Protein AF-A0A1H4IBE0-F1 (afdb_monomer)

Secondary structure (DSSP, 8-state):
--------HHHHHHHHHHHHHHHHHHHHHHHS-S-SS-B--EEETTSSS-EEE--B----HHHHHHHHHHHHHHHHHHHHHHT---

Structure (mmCIF, N/CA/C/O backbone):
data_AF-A0A1H4IBE0-F1
#
_entry.id   AF-A0A1H4IBE0-F1
#
loop_
_atom_site.group_PDB
_atom_site.id
_atom_site.type_symbol
_atom_site.label_atom_id
_atom_site.label_alt_id
_atom_site.label_comp_id
_atom_site.label_asym_id
_atom_site.label_entity_id
_atom_site.label_seq_id
_atom_site.pdbx_PDB_ins_code
_atom_site.Cartn_x
_atom_site.Cartn_y
_atom_site.Cartn_z
_atom_site.occupancy
_atom_site.B_iso_or_equiv
_atom_site.auth_seq_id
_atom_site.auth_comp_id
_atom_site.auth_asym_id
_atom_site.auth_atom_id
_atom_site.pdbx_PDB_model_num
ATOM 1 N N . MET A 1 1 ? -26.208 22.541 26.756 1.00 42.53 1 MET A N 1
ATOM 2 C CA . MET A 1 1 ? -25.037 21.671 26.991 1.00 42.53 1 MET A CA 1
ATOM 3 C C . MET A 1 1 ? -24.904 20.759 25.787 1.00 42.53 1 MET A C 1
ATOM 5 O O . MET A 1 1 ? -25.898 20.146 25.419 1.00 42.53 1 MET A O 1
ATOM 9 N N . ALA A 1 2 ? -23.753 20.762 25.112 1.00 51.00 2 ALA A N 1
ATOM 10 C CA . ALA A 1 2 ? -23.520 19.872 23.978 1.00 51.00 2 ALA A CA 1
ATOM 11 C C . ALA A 1 2 ? -23.457 18.426 24.490 1.00 51.00 2 ALA A C 1
ATOM 13 O O . ALA A 1 2 ? -22.795 18.155 25.488 1.00 51.00 2 ALA A O 1
ATOM 14 N N . ARG A 1 3 ? -24.191 17.523 23.839 1.00 52.47 3 ARG A N 1
ATOM 15 C CA . ARG A 1 3 ? -24.126 16.083 24.093 1.00 52.47 3 ARG A CA 1
ATOM 16 C C . ARG A 1 3 ? -22.749 15.626 23.612 1.00 52.47 3 ARG A C 1
ATOM 18 O O . ARG A 1 3 ? -22.520 15.615 22.406 1.00 52.47 3 ARG A O 1
ATOM 25 N N . ALA A 1 4 ? -21.828 15.360 24.535 1.00 64.44 4 ALA A N 1
ATOM 26 C CA . ALA A 1 4 ? -20.595 14.664 24.197 1.00 64.44 4 ALA A CA 1
ATOM 27 C C . ALA A 1 4 ? -21.022 13.300 23.645 1.00 64.44 4 ALA A C 1
ATOM 29 O O . ALA A 1 4 ? -21.707 12.540 24.326 1.00 64.44 4 ALA A O 1
ATOM 30 N N . TYR A 1 5 ? -20.776 13.070 22.360 1.00 66.25 5 TYR A N 1
ATOM 31 C CA . TYR A 1 5 ? -20.879 11.728 21.815 1.00 66.25 5 TYR A CA 1
ATOM 32 C C . TYR A 1 5 ? -19.675 10.977 22.372 1.00 66.25 5 TYR A C 1
ATOM 34 O O . TYR A 1 5 ? -18.550 11.411 22.134 1.00 66.25 5 TYR A O 1
ATOM 42 N N . ASP A 1 6 ? -19.915 9.900 23.120 1.00 77.94 6 ASP A N 1
ATOM 43 C CA . ASP A 1 6 ? -18.874 9.022 23.673 1.00 77.94 6 ASP A CA 1
ATOM 44 C C . ASP A 1 6 ? -18.249 8.172 22.554 1.00 77.94 6 ASP A C 1
ATOM 46 O O . ASP A 1 6 ? -18.250 6.946 22.606 1.00 77.94 6 ASP A O 1
ATOM 50 N N . PHE A 1 7 ? -17.807 8.820 21.474 1.00 84.38 7 PHE A N 1
ATOM 51 C CA . PHE A 1 7 ? -17.147 8.136 20.378 1.00 84.38 7 PHE A CA 1
ATOM 52 C C . PHE A 1 7 ? -15.766 7.661 20.855 1.00 84.38 7 PHE A C 1
ATOM 54 O O . PHE A 1 7 ? -15.067 8.446 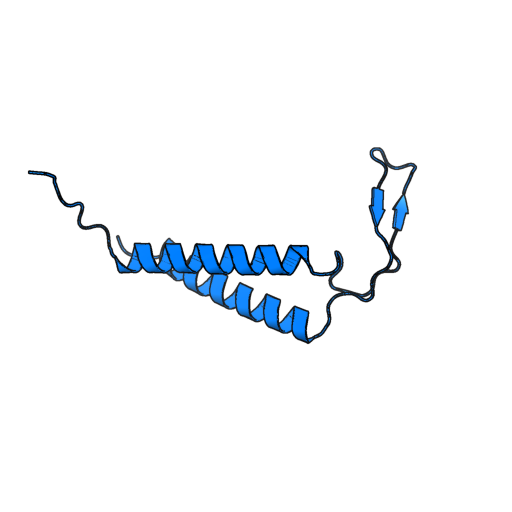21.501 1.00 84.38 7 PHE A O 1
ATOM 61 N N . PRO A 1 8 ? -15.355 6.416 20.562 1.00 92.69 8 PRO A N 1
ATOM 62 C CA . PRO A 1 8 ? -14.139 5.852 21.129 1.00 92.69 8 PRO A CA 1
ATOM 63 C C . PRO A 1 8 ? -12.897 6.563 20.586 1.00 92.69 8 PRO A C 1
ATOM 65 O O . PRO A 1 8 ? -12.718 6.684 19.370 1.00 92.69 8 PRO A O 1
ATOM 68 N N . GLU A 1 9 ? -12.037 7.041 21.485 1.00 92.81 9 GLU A N 1
ATOM 69 C CA . GLU A 1 9 ? -10.782 7.703 21.111 1.00 92.81 9 GLU A CA 1
ATOM 70 C C . GLU A 1 9 ? -9.813 6.735 20.422 1.00 92.81 9 GLU A C 1
ATOM 72 O O . GLU A 1 9 ? -9.141 7.117 19.469 1.00 92.81 9 GLU A O 1
ATOM 77 N N . ASP A 1 10 ? -9.793 5.471 20.843 1.00 94.94 10 ASP A N 1
ATOM 78 C CA . ASP A 1 10 ? -8.994 4.406 20.238 1.00 94.94 10 ASP A CA 1
ATOM 79 C C . ASP A 1 10 ? -9.394 4.140 18.783 1.00 94.94 10 ASP A C 1
ATOM 81 O O . ASP A 1 10 ? -8.521 4.022 17.922 1.00 94.94 10 ASP A O 1
ATOM 85 N N . LEU A 1 11 ? -10.694 4.157 18.469 1.00 96.25 11 LEU A N 1
ATOM 86 C CA . LEU A 1 11 ? -11.167 4.057 17.087 1.00 96.25 11 LEU A CA 1
ATOM 87 C C . LEU A 1 11 ? -10.703 5.249 16.234 1.00 96.25 11 LEU A C 1
ATOM 89 O O . LEU A 1 11 ? -10.292 5.059 15.087 1.00 96.25 11 LEU A O 1
ATOM 93 N N . LEU A 1 12 ? -10.733 6.472 16.776 1.00 96.00 12 LEU A N 1
ATOM 94 C CA . LEU A 1 12 ? -10.227 7.655 16.068 1.00 96.00 12 LEU A CA 1
ATOM 9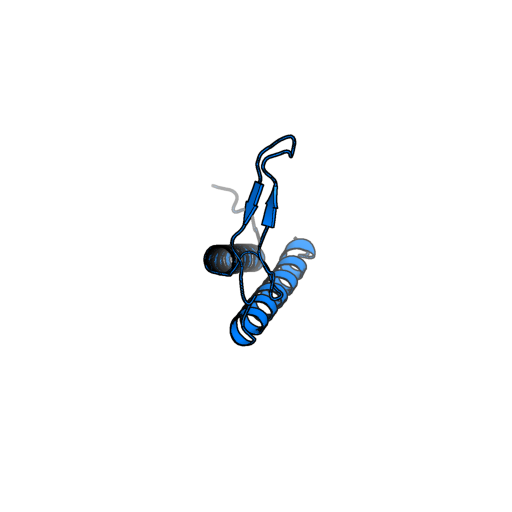5 C C . LEU A 1 12 ? -8.718 7.561 15.824 1.00 96.00 12 LEU A C 1
ATOM 97 O O . LEU A 1 12 ? -8.264 7.825 14.710 1.00 96.00 12 LEU A O 1
ATOM 101 N N . THR A 1 13 ? -7.951 7.142 16.832 1.00 97.00 13 THR A N 1
ATOM 102 C CA . THR A 1 13 ? -6.506 6.924 16.704 1.00 97.00 13 THR A CA 1
ATOM 103 C C . THR A 1 13 ? -6.198 5.858 15.653 1.00 97.00 13 THR A C 1
ATOM 105 O O . THR A 1 13 ? -5.395 6.108 14.754 1.00 97.00 13 THR A O 1
ATOM 108 N N . ALA A 1 14 ? -6.884 4.711 15.678 1.00 97.44 14 ALA A N 1
ATOM 109 C CA . ALA A 1 14 ? -6.690 3.646 14.695 1.00 97.44 14 ALA A CA 1
ATOM 110 C C . ALA A 1 14 ? -7.025 4.104 13.261 1.00 97.44 14 ALA A C 1
ATOM 112 O O . ALA A 1 14 ? -6.322 3.753 12.307 1.00 97.44 14 ALA A O 1
ATOM 113 N N . GLN A 1 15 ? -8.067 4.926 13.087 1.00 97.88 15 GLN A N 1
ATOM 114 C CA . GLN A 1 15 ? -8.409 5.525 11.792 1.00 97.88 15 GLN A CA 1
ATOM 115 C C . GLN A 1 15 ? -7.348 6.520 11.307 1.00 97.88 15 GLN A C 1
ATOM 117 O O . GLN A 1 15 ? -6.997 6.516 10.123 1.00 97.88 15 GLN A O 1
ATOM 122 N N . GLU A 1 16 ? -6.821 7.359 12.197 1.00 98.38 16 GLU A N 1
ATOM 123 C CA . GLU A 1 16 ? -5.755 8.301 11.863 1.00 98.38 16 GLU A CA 1
ATOM 124 C C . GLU A 1 16 ? -4.471 7.570 11.448 1.00 98.38 16 GLU A C 1
ATOM 126 O O . GLU A 1 16 ? -3.909 7.862 10.387 1.00 98.38 16 GLU A O 1
ATOM 131 N N . GLU A 1 17 ? -4.050 6.563 12.213 1.00 98.44 17 GLU A N 1
ATOM 132 C CA . GLU A 1 17 ? -2.898 5.727 11.868 1.00 98.44 17 GLU A CA 1
ATOM 133 C C . GLU A 1 17 ? -3.094 5.019 10.522 1.00 98.44 17 GLU A C 1
ATOM 135 O O . GLU A 1 17 ? -2.182 4.989 9.687 1.00 98.44 17 GLU A O 1
ATOM 140 N N . LEU A 1 18 ? -4.296 4.494 10.256 1.00 98.62 18 LEU A N 1
ATOM 141 C CA . LEU A 1 18 ? -4.610 3.860 8.977 1.00 98.62 18 LEU A CA 1
ATOM 142 C C . LEU A 1 18 ? -4.439 4.844 7.814 1.00 98.62 18 LEU A C 1
ATOM 144 O O . LEU A 1 18 ? -3.831 4.496 6.797 1.00 98.62 18 LEU A O 1
ATOM 148 N N . HIS A 1 19 ? -4.924 6.080 7.957 1.00 98.56 19 HIS A N 1
ATOM 149 C CA . HIS A 1 19 ? -4.749 7.116 6.939 1.00 98.56 19 HIS A CA 1
ATOM 150 C C . HIS A 1 19 ? -3.275 7.454 6.697 1.00 98.56 19 HIS A C 1
ATOM 152 O O . HIS A 1 19 ? -2.858 7.575 5.541 1.00 98.56 19 HIS A O 1
ATOM 158 N N . GLN A 1 20 ? -2.472 7.556 7.756 1.00 98.69 20 GLN A N 1
ATOM 159 C CA . GLN A 1 20 ? -1.037 7.813 7.635 1.00 98.69 20 GLN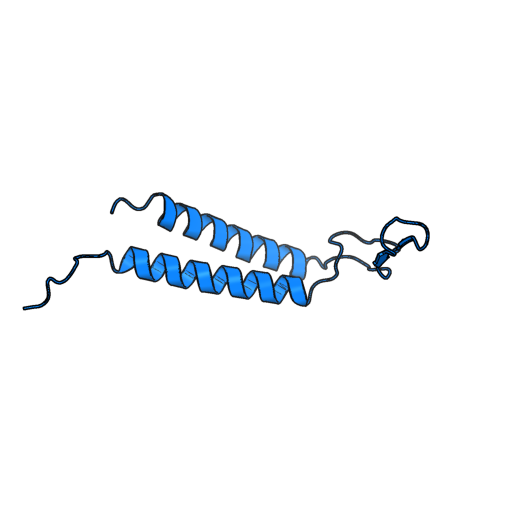 A CA 1
ATOM 160 C C . GLN A 1 20 ? -0.324 6.682 6.879 1.00 98.69 20 GLN A C 1
ATOM 162 O O . GLN A 1 20 ? 0.468 6.949 5.970 1.00 98.69 20 GLN A O 1
ATOM 167 N N . VAL A 1 21 ? -0.647 5.418 7.177 1.00 98.69 21 VAL A N 1
ATOM 168 C CA . VAL A 1 21 ? -0.077 4.253 6.477 1.00 98.69 21 VAL A CA 1
ATOM 169 C C . VAL A 1 21 ? -0.491 4.223 5.008 1.00 98.69 21 VAL A C 1
ATOM 171 O O . VAL A 1 21 ? 0.348 3.984 4.138 1.00 98.69 21 VAL A O 1
ATOM 174 N N . VAL A 1 22 ? -1.760 4.507 4.700 1.00 98.44 22 VAL A N 1
ATOM 175 C CA . VAL A 1 22 ? -2.245 4.587 3.313 1.00 98.44 22 VAL A CA 1
ATOM 176 C C . VAL A 1 22 ? -1.521 5.695 2.545 1.00 98.44 22 VAL A C 1
ATOM 178 O O . VAL A 1 22 ? -1.105 5.478 1.405 1.00 98.44 22 VAL A O 1
ATOM 181 N N . HIS A 1 23 ? -1.308 6.855 3.167 1.00 98.62 23 HIS A N 1
ATOM 182 C CA . HIS A 1 23 ? -0.552 7.952 2.567 1.00 98.62 23 HIS A CA 1
ATOM 183 C C . HIS A 1 23 ? 0.921 7.580 2.327 1.00 98.62 23 HIS A C 1
ATOM 185 O O . HIS A 1 23 ? 1.459 7.844 1.246 1.00 98.62 23 HIS A O 1
ATOM 191 N N . ALA A 1 24 ? 1.568 6.922 3.292 1.00 98.44 24 ALA A N 1
ATOM 192 C CA . ALA A 1 24 ? 2.940 6.438 3.152 1.00 98.44 24 ALA A CA 1
ATOM 193 C C . ALA A 1 24 ? 3.060 5.414 2.012 1.00 98.44 24 ALA A C 1
ATOM 195 O O . ALA A 1 24 ? 3.950 5.523 1.168 1.00 98.44 24 ALA A O 1
ATOM 196 N N . LEU A 1 25 ? 2.120 4.469 1.929 1.00 98.25 25 LEU A N 1
ATOM 197 C CA . LEU A 1 25 ? 2.074 3.467 0.869 1.00 98.25 25 LEU A CA 1
ATOM 198 C C . LEU A 1 25 ? 1.831 4.098 -0.510 1.00 98.25 25 LEU A C 1
ATOM 200 O O . LEU A 1 25 ? 2.465 3.706 -1.487 1.00 98.25 25 LEU A O 1
ATOM 204 N N . LYS A 1 26 ? 0.949 5.101 -0.600 1.00 98.31 26 LYS A N 1
ATOM 205 C CA . LYS A 1 26 ? 0.716 5.845 -1.845 1.00 98.31 26 LYS A CA 1
ATOM 206 C C . LYS A 1 26 ? 1.970 6.592 -2.291 1.00 98.31 26 LYS A C 1
ATOM 208 O O . LYS A 1 26 ? 2.356 6.478 -3.450 1.00 98.31 26 LYS A O 1
ATOM 213 N N . THR A 1 27 ? 2.619 7.291 -1.362 1.00 98.38 27 THR A N 1
ATOM 214 C CA . THR A 1 27 ? 3.884 7.995 -1.609 1.00 98.38 27 THR A CA 1
ATOM 215 C C . THR A 1 27 ? 4.965 7.029 -2.090 1.00 98.38 27 THR A C 1
ATOM 217 O O . THR A 1 27 ? 5.692 7.347 -3.024 1.00 98.38 27 THR A O 1
ATOM 220 N N . LEU A 1 28 ? 5.046 5.833 -1.494 1.00 97.88 28 LEU A N 1
ATOM 221 C CA . LEU A 1 28 ? 5.929 4.755 -1.936 1.00 97.88 28 LEU A CA 1
ATOM 222 C C . LEU A 1 28 ? 5.603 4.314 -3.369 1.00 97.88 28 LEU A C 1
ATOM 224 O O . LEU A 1 28 ? 6.490 4.313 -4.213 1.00 97.88 28 LEU A O 1
ATOM 228 N N . TYR A 1 29 ? 4.346 4.021 -3.698 1.00 97.69 29 TYR A N 1
ATOM 229 C CA . TYR A 1 29 ? 3.995 3.620 -5.065 1.00 97.69 29 TYR A CA 1
ATOM 230 C C . TYR A 1 29 ? 4.262 4.692 -6.124 1.00 97.69 29 TYR A C 1
ATOM 232 O O . TYR A 1 29 ? 4.576 4.339 -7.255 1.00 97.69 29 TYR A O 1
ATOM 240 N N . ASP A 1 30 ? 4.189 5.976 -5.773 1.00 97.31 30 ASP A N 1
ATOM 241 C CA . ASP A 1 30 ? 4.471 7.064 -6.716 1.00 97.31 30 ASP A CA 1
ATOM 242 C C . ASP A 1 30 ? 5.954 7.176 -7.092 1.00 97.31 30 ASP A C 1
ATOM 244 O O . ASP A 1 30 ?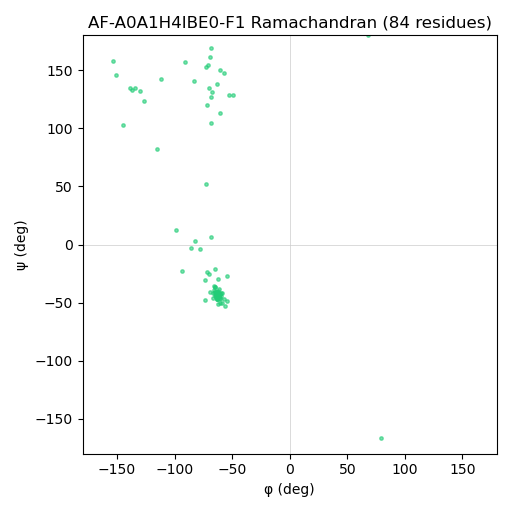 6.277 7.671 -8.172 1.00 97.31 30 ASP A O 1
ATOM 248 N N . ARG A 1 31 ? 6.855 6.706 -6.220 1.00 96.25 31 ARG A N 1
ATOM 249 C CA . ARG A 1 31 ? 8.303 6.664 -6.480 1.00 96.25 31 ARG A CA 1
ATOM 250 C C . ARG A 1 31 ? 8.779 5.333 -7.059 1.00 96.25 31 ARG A C 1
ATOM 252 O O . ARG A 1 31 ? 9.844 5.297 -7.669 1.00 96.25 31 ARG A O 1
ATOM 259 N N . LEU A 1 32 ? 8.027 4.252 -6.853 1.00 97.19 32 LEU A N 1
ATOM 260 C CA . LEU A 1 32 ? 8.408 2.930 -7.335 1.00 97.19 32 LEU A CA 1
ATOM 261 C C . LEU A 1 32 ? 8.255 2.796 -8.853 1.00 97.19 32 LEU A C 1
ATOM 263 O O . LEU A 1 32 ? 7.383 3.424 -9.462 1.00 97.19 32 LEU A O 1
ATOM 267 N N . PRO A 1 33 ? 9.053 1.917 -9.480 1.00 96.69 33 PRO A N 1
ATOM 268 C CA . PRO A 1 33 ? 8.815 1.539 -10.856 1.00 96.69 33 PRO A CA 1
ATOM 269 C C . PRO A 1 33 ? 7.413 0.959 -11.052 1.00 96.69 33 PRO A C 1
ATOM 271 O O . PRO A 1 33 ? 6.847 0.294 -10.184 1.00 96.69 33 PRO A O 1
ATOM 274 N N . TRP A 1 34 ? 6.850 1.200 -12.235 1.00 95.00 34 TRP A N 1
ATOM 275 C CA . TRP A 1 34 ? 5.473 0.819 -12.557 1.00 95.00 34 TRP A CA 1
ATOM 276 C C . TRP A 1 34 ? 5.241 -0.702 -12.570 1.00 95.00 34 TRP A C 1
ATOM 278 O O . TRP A 1 34 ? 4.095 -1.136 -12.467 1.00 95.00 34 TRP A O 1
ATOM 288 N N . SER A 1 35 ? 6.306 -1.493 -12.730 1.00 96.25 35 SER A N 1
ATOM 289 C CA . SER A 1 35 ? 6.284 -2.953 -12.666 1.00 96.25 35 SER A CA 1
ATOM 290 C C . SER A 1 35 ? 7.037 -3.419 -11.430 1.00 96.25 35 SER A C 1
ATOM 292 O O . SER A 1 35 ? 8.070 -2.853 -11.083 1.00 96.25 35 SER A O 1
ATOM 294 N N . VAL A 1 36 ? 6.521 -4.469 -10.796 1.00 96.75 36 VAL A N 1
ATOM 295 C CA . VAL A 1 36 ? 7.180 -5.144 -9.675 1.00 96.75 36 VAL A CA 1
ATOM 296 C C . VAL A 1 36 ? 8.358 -5.972 -10.179 1.00 96.75 36 VAL A C 1
ATOM 298 O O . VAL A 1 36 ? 9.451 -5.880 -9.640 1.00 96.75 36 VAL A O 1
ATOM 301 N N . GLU A 1 37 ? 8.148 -6.758 -11.233 1.00 96.62 37 GLU A N 1
ATOM 302 C CA . GLU A 1 37 ? 9.193 -7.565 -11.866 1.00 96.62 37 GLU A CA 1
ATOM 303 C C . GLU A 1 37 ? 9.885 -6.789 -12.994 1.00 96.62 37 GLU A C 1
ATOM 305 O O . GLU A 1 37 ? 9.262 -5.885 -13.575 1.00 96.62 37 GLU A O 1
ATOM 310 N N . PRO A 1 38 ? 11.127 -7.161 -13.358 1.00 97.00 38 PRO A N 1
ATOM 311 C CA . PRO A 1 38 ? 11.766 -6.658 -14.563 1.00 97.00 38 PRO A CA 1
ATOM 312 C C . PRO A 1 38 ? 10.840 -6.790 -15.776 1.00 97.00 38 PRO A C 1
ATOM 314 O O . PRO A 1 38 ? 10.299 -7.861 -16.058 1.00 97.00 38 PRO A O 1
ATOM 317 N N . HIS A 1 39 ? 10.652 -5.695 -16.507 1.00 97.44 39 HIS A N 1
ATOM 318 C CA . HIS A 1 39 ? 9.805 -5.655 -17.691 1.00 97.44 39 HIS A CA 1
ATOM 319 C C . HIS A 1 39 ? 10.493 -4.860 -18.804 1.00 97.44 39 HIS A C 1
ATOM 321 O O . HIS A 1 39 ? 10.901 -3.719 -18.574 1.00 97.44 39 HIS A O 1
ATOM 327 N N . PRO A 1 40 ? 10.532 -5.362 -20.054 1.00 96.25 40 PRO A N 1
ATOM 328 C CA . PRO A 1 40 ? 11.177 -4.673 -21.183 1.00 96.25 40 PRO A CA 1
ATOM 329 C C . PRO A 1 40 ? 10.471 -3.378 -21.637 1.00 96.25 40 PRO A C 1
ATOM 331 O O . PRO A 1 40 ? 10.837 -2.786 -22.648 1.00 96.25 40 PRO A O 1
ATOM 334 N N . GLY A 1 41 ? 9.450 -2.916 -20.911 1.00 95.75 41 GLY A N 1
ATOM 335 C CA . GLY A 1 41 ? 8.525 -1.889 -21.384 1.00 95.75 41 GLY A CA 1
ATOM 336 C C . GLY A 1 41 ? 7.640 -2.376 -22.532 1.00 95.75 41 GLY A C 1
ATOM 337 O O . GLY A 1 41 ? 7.704 -3.529 -22.953 1.00 95.75 41 GLY A O 1
ATOM 338 N N . PHE A 1 42 ? 6.773 -1.491 -23.012 1.00 94.88 42 PHE A N 1
ATOM 339 C CA . PHE A 1 42 ? 5.970 -1.724 -24.210 1.00 94.88 42 PHE A CA 1
ATOM 340 C C . PHE A 1 42 ? 5.591 -0.396 -24.865 1.00 94.88 42 PHE A C 1
ATOM 342 O O . PHE A 1 42 ? 5.572 0.664 -24.224 1.00 94.88 42 PHE A O 1
ATOM 349 N N . ASN A 1 43 ? 5.270 -0.461 -26.152 1.00 95.12 43 ASN A N 1
ATOM 350 C CA . ASN A 1 43 ? 4.787 0.665 -26.931 1.00 95.12 43 ASN A CA 1
ATOM 351 C C . ASN A 1 43 ? 3.753 0.160 -27.939 1.00 95.12 43 ASN A C 1
ATOM 353 O O . ASN A 1 43 ? 4.134 -0.389 -28.969 1.00 95.12 43 ASN A O 1
ATOM 357 N N . ASP A 1 44 ? 2.472 0.383 -27.644 1.00 94.12 44 ASP A N 1
ATOM 358 C CA . ASP A 1 44 ? 1.356 -0.079 -28.474 1.00 94.12 44 ASP A CA 1
ATOM 359 C C . ASP A 1 44 ? 0.603 1.140 -29.039 1.00 94.12 44 ASP A C 1
ATOM 361 O O . ASP A 1 44 ? -0.398 1.582 -28.458 1.00 94.12 44 ASP A O 1
ATOM 365 N N . PRO A 1 45 ? 1.094 1.741 -30.139 1.00 91.25 45 PRO A N 1
ATOM 366 C CA . PRO A 1 45 ? 0.480 2.927 -30.736 1.00 91.25 45 PRO A CA 1
ATOM 367 C C . PRO A 1 45 ? -0.845 2.624 -31.448 1.00 91.25 45 PRO A C 1
ATOM 369 O O . PRO A 1 45 ? -1.671 3.519 -31.583 1.00 91.25 45 PRO A O 1
ATOM 372 N N . GLU A 1 46 ? -1.059 1.375 -31.871 1.00 91.12 46 GLU A N 1
ATOM 373 C CA . GLU A 1 46 ? -2.258 0.932 -32.603 1.00 91.12 46 GLU A CA 1
ATOM 374 C C . GLU A 1 46 ? -3.428 0.540 -31.685 1.00 91.12 46 GLU A C 1
ATOM 376 O O . GLU A 1 46 ? -4.516 0.202 -32.151 1.00 91.12 46 GLU A O 1
ATOM 381 N N . TYR A 1 47 ? -3.232 0.581 -30.366 1.00 91.25 47 TYR A N 1
ATOM 382 C CA . TYR A 1 47 ? -4.300 0.309 -29.410 1.00 91.25 47 TYR A CA 1
ATOM 383 C C . TYR A 1 47 ? -5.330 1.452 -29.392 1.00 91.25 47 TYR A C 1
ATOM 385 O O . TYR A 1 47 ? -4.992 2.605 -29.653 1.00 91.25 47 TYR A O 1
ATOM 393 N N . TRP A 1 48 ? -6.583 1.164 -29.007 1.00 90.94 48 TRP A N 1
ATOM 394 C CA . TRP A 1 48 ? -7.683 2.153 -29.015 1.00 90.94 48 TRP A CA 1
ATOM 395 C C . TRP A 1 48 ? -7.370 3.441 -28.227 1.00 90.94 48 TRP A C 1
ATOM 397 O O . TRP A 1 48 ? -7.901 4.510 -28.528 1.00 90.94 48 TRP A O 1
ATOM 407 N N . ARG A 1 49 ? -6.487 3.344 -27.225 1.00 90.94 49 ARG A N 1
ATOM 408 C CA . ARG A 1 49 ? -5.743 4.467 -26.650 1.00 90.94 49 ARG A CA 1
ATOM 409 C C . ARG A 1 49 ? -4.254 4.130 -26.676 1.00 90.94 49 ARG A C 1
ATOM 411 O O . ARG A 1 49 ? -3.888 3.123 -26.060 1.00 90.94 49 ARG A O 1
ATOM 418 N N . PRO A 1 50 ? -3.408 4.967 -27.307 1.00 90.00 50 PRO A N 1
ATOM 419 C CA . PRO A 1 50 ? -1.969 4.754 -27.323 1.00 90.00 50 PRO A CA 1
ATOM 420 C C . PRO A 1 50 ? -1.433 4.570 -25.907 1.00 90.00 50 PRO A C 1
ATOM 422 O O . PRO A 1 50 ? -1.706 5.380 -25.015 1.00 90.00 50 PRO A O 1
ATOM 425 N N . ARG A 1 51 ? -0.675 3.495 -25.696 1.00 93.50 51 ARG A N 1
ATOM 426 C CA . ARG A 1 51 ? -0.104 3.165 -24.391 1.00 93.50 51 ARG A CA 1
ATOM 427 C C . ARG A 1 51 ? 1.385 2.888 -24.523 1.00 93.50 51 ARG A C 1
ATOM 429 O O . ARG A 1 51 ? 1.821 2.132 -25.386 1.00 93.50 51 ARG A O 1
ATOM 436 N N . LYS A 1 52 ? 2.163 3.512 -23.642 1.00 95.25 52 LYS A N 1
ATOM 437 C CA . LYS A 1 52 ? 3.614 3.354 -23.581 1.00 95.25 52 LYS A CA 1
ATOM 438 C C . LYS A 1 52 ? 4.067 3.275 -22.131 1.00 95.25 52 LYS A C 1
ATOM 440 O O . LYS A 1 52 ? 3.647 4.080 -21.290 1.00 95.25 52 LYS A O 1
ATOM 445 N N . ARG A 1 53 ? 4.953 2.323 -21.853 1.00 95.69 53 ARG A N 1
ATOM 446 C CA . ARG A 1 53 ? 5.678 2.209 -20.587 1.00 95.69 53 ARG A CA 1
ATOM 447 C C . ARG A 1 53 ? 7.154 1.929 -20.872 1.00 95.69 53 ARG A C 1
ATOM 449 O O . ARG A 1 53 ? 7.441 1.113 -21.747 1.00 95.69 53 ARG A O 1
ATOM 456 N N . PRO A 1 54 ? 8.084 2.619 -20.193 1.00 96.00 54 PRO A N 1
ATOM 457 C CA . PRO A 1 54 ? 9.509 2.363 -20.360 1.00 96.00 54 PRO A CA 1
ATOM 458 C C . PRO A 1 54 ? 9.892 0.996 -19.783 1.00 96.00 54 PRO A C 1
ATOM 460 O O . PRO A 1 54 ? 9.162 0.437 -18.958 1.00 96.00 54 PRO A O 1
ATOM 463 N N . ALA A 1 55 ? 11.049 0.488 -20.205 1.00 96.94 55 ALA A N 1
ATOM 464 C CA . ALA A 1 55 ? 11.676 -0.653 -19.553 1.00 96.94 55 ALA A CA 1
ATOM 465 C C . ALA A 1 55 ? 11.990 -0.338 -18.087 1.00 96.94 55 ALA A C 1
ATOM 467 O O . ALA A 1 55 ? 12.207 0.819 -17.718 1.00 96.94 55 ALA A O 1
ATOM 468 N N . THR A 1 56 ? 11.969 -1.366 -17.252 1.00 97.06 56 THR A N 1
ATOM 469 C CA . THR A 1 56 ? 12.241 -1.269 -15.822 1.00 97.06 56 THR A CA 1
ATOM 470 C C . THR A 1 56 ? 12.834 -2.574 -15.320 1.00 97.06 56 THR A C 1
ATOM 472 O O . THR A 1 56 ? 12.436 -3.642 -15.779 1.00 97.06 56 THR A O 1
ATOM 475 N N . ASP A 1 57 ? 13.734 -2.481 -14.348 1.00 96.31 57 ASP A N 1
ATOM 476 C CA . ASP A 1 57 ? 14.298 -3.636 -13.645 1.00 96.31 57 ASP A CA 1
ATOM 477 C C . ASP A 1 57 ? 13.386 -4.144 -12.513 1.00 96.31 57 ASP A C 1
ATOM 479 O O . ASP A 1 57 ? 13.722 -5.098 -11.820 1.00 96.31 57 ASP A O 1
ATOM 483 N N . GLY A 1 58 ? 12.207 -3.540 -12.340 1.00 96.94 58 GLY A N 1
ATOM 484 C CA . GLY A 1 58 ? 11.290 -3.879 -11.263 1.00 96.94 58 GLY A CA 1
ATOM 485 C C . GLY A 1 58 ? 11.679 -3.249 -9.926 1.00 96.94 58 GLY A C 1
ATOM 486 O O . GLY A 1 58 ? 12.485 -2.323 -9.856 1.00 96.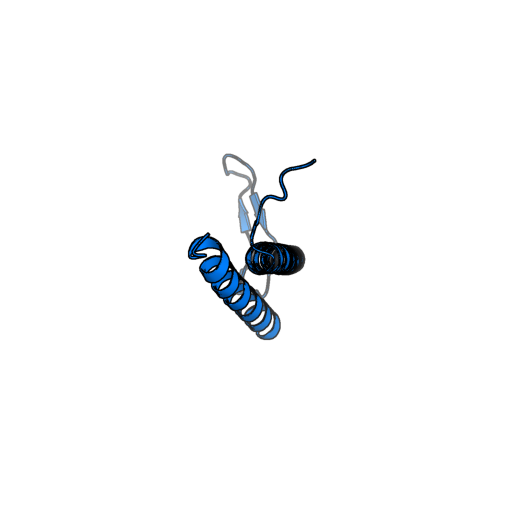94 58 GLY A O 1
ATOM 487 N N . TRP A 1 59 ? 11.056 -3.732 -8.858 1.00 97.75 59 TRP A N 1
ATOM 488 C CA . TRP A 1 59 ? 11.304 -3.297 -7.488 1.00 97.75 59 TRP A CA 1
ATOM 489 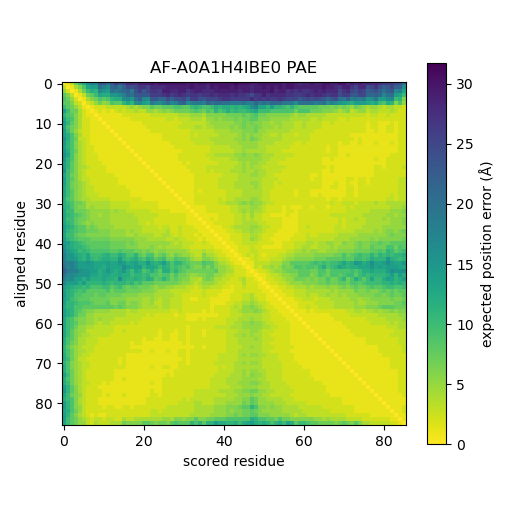C C . TRP A 1 59 ? 12.512 -4.020 -6.909 1.00 97.75 59 TRP A C 1
ATOM 491 O O . TRP A 1 59 ? 12.649 -5.237 -7.090 1.00 97.75 59 TRP A O 1
ATOM 501 N N . THR A 1 60 ? 13.328 -3.290 -6.146 1.00 97.50 60 THR A N 1
ATOM 502 C CA . THR A 1 60 ? 14.396 -3.906 -5.354 1.00 97.50 60 THR A CA 1
ATOM 503 C C . THR A 1 60 ? 13.813 -4.741 -4.212 1.00 97.50 60 THR A C 1
ATOM 505 O O . THR A 1 60 ? 12.614 -4.685 -3.914 1.00 97.50 60 THR A O 1
ATOM 508 N N . GLU A 1 61 ? 14.657 -5.531 -3.551 1.00 97.38 61 GLU A N 1
ATOM 509 C CA . GLU A 1 61 ? 14.221 -6.309 -2.389 1.00 97.38 61 GLU A CA 1
ATOM 510 C C . GLU A 1 61 ? 13.802 -5.395 -1.229 1.00 97.38 61 GLU A C 1
ATOM 512 O O . GLU A 1 61 ? 12.809 -5.656 -0.553 1.00 97.38 61 GLU A O 1
ATOM 517 N N . GLU A 1 62 ? 14.490 -4.266 -1.047 1.00 97.38 62 GLU A N 1
ATOM 518 C CA . GLU A 1 62 ? 14.148 -3.262 -0.039 1.00 97.38 62 GLU A CA 1
ATOM 519 C C . GLU A 1 62 ? 12.785 -2.621 -0.322 1.00 97.38 62 GLU A C 1
ATOM 521 O O . GLU A 1 62 ? 11.975 -2.455 0.592 1.00 97.38 62 GLU A O 1
ATOM 526 N N . ASP A 1 63 ? 12.501 -2.308 -1.588 1.00 97.56 63 ASP A N 1
ATOM 527 C CA . ASP A 1 63 ? 11.204 -1.775 -2.000 1.00 97.56 63 ASP A CA 1
ATOM 528 C C . ASP A 1 63 ? 10.076 -2.780 -1.723 1.00 97.56 63 ASP A C 1
ATOM 530 O O . ASP A 1 63 ? 9.021 -2.414 -1.195 1.00 97.56 63 ASP A O 1
ATOM 534 N N . ARG A 1 64 ? 10.301 -4.067 -2.022 1.00 97.81 64 ARG A N 1
ATOM 535 C CA . ARG A 1 64 ? 9.340 -5.145 -1.733 1.00 97.81 64 ARG A CA 1
ATOM 536 C C . ARG A 1 64 ? 9.111 -5.299 -0.238 1.00 97.81 64 ARG A C 1
ATOM 538 O O . ARG A 1 64 ? 7.954 -5.366 0.181 1.00 97.81 64 ARG A O 1
ATOM 545 N N . ALA A 1 65 ? 10.179 -5.318 0.553 1.00 98.19 65 ALA A N 1
ATOM 546 C CA . ALA A 1 65 ? 10.105 -5.430 2.004 1.00 98.19 65 ALA A CA 1
ATOM 547 C C . ALA A 1 65 ? 9.333 -4.253 2.619 1.00 98.19 65 ALA A C 1
ATOM 549 O O . ALA A 1 65 ? 8.462 -4.458 3.465 1.00 98.19 65 ALA A O 1
ATOM 550 N N . GLU A 1 66 ? 9.578 -3.028 2.151 1.00 98.06 66 GLU A N 1
ATOM 551 C CA . GLU A 1 66 ? 8.887 -1.842 2.65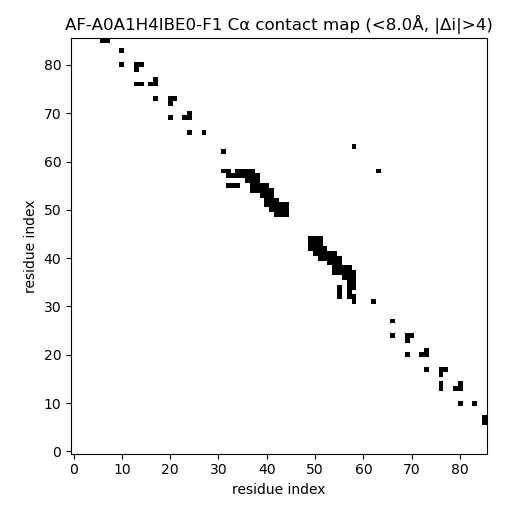6 1.00 98.06 66 GLU A CA 1
ATOM 552 C C . GLU A 1 66 ? 7.402 -1.821 2.260 1.00 98.06 66 GLU A C 1
ATOM 554 O O . GLU A 1 66 ? 6.541 -1.532 3.098 1.00 98.06 66 GLU A O 1
ATOM 559 N N . VAL A 1 67 ? 7.062 -2.209 1.021 1.00 98.44 67 VAL A N 1
ATOM 560 C CA . VAL A 1 67 ? 5.657 -2.383 0.609 1.00 98.44 67 VAL A CA 1
ATOM 561 C C . VAL A 1 67 ? 4.973 -3.447 1.465 1.00 98.44 67 VAL A C 1
ATOM 563 O O . VAL A 1 67 ? 3.854 -3.223 1.927 1.00 98.44 67 VAL A O 1
ATOM 566 N N . GLN A 1 68 ? 5.617 -4.596 1.688 1.00 98.50 68 GLN A N 1
ATOM 567 C CA . GLN A 1 68 ? 5.063 -5.675 2.510 1.00 98.50 68 GLN A CA 1
ATOM 568 C C . GLN A 1 68 ? 4.826 -5.219 3.951 1.00 98.50 68 GLN A C 1
ATOM 570 O O . GLN A 1 68 ? 3.744 -5.454 4.491 1.00 98.50 68 GLN A O 1
ATOM 575 N N . ARG A 1 69 ? 5.788 -4.508 4.549 1.00 98.56 69 ARG A N 1
ATOM 576 C CA . ARG A 1 69 ? 5.676 -3.953 5.903 1.00 98.56 69 ARG A CA 1
ATOM 577 C C . ARG A 1 69 ? 4.481 -3.006 6.024 1.00 98.56 69 ARG A C 1
ATOM 579 O O . ARG A 1 69 ? 3.650 -3.178 6.917 1.00 98.56 69 ARG A O 1
ATOM 586 N N . LEU A 1 70 ? 4.360 -2.040 5.110 1.00 98.56 70 LEU A N 1
ATOM 587 C CA . LEU A 1 70 ? 3.253 -1.078 5.108 1.00 98.56 70 LEU A CA 1
ATOM 588 C C . LEU A 1 70 ? 1.903 -1.749 4.829 1.00 98.56 70 LEU A C 1
ATOM 590 O O . LEU A 1 70 ? 0.914 -1.414 5.474 1.00 98.56 70 LEU A O 1
ATOM 594 N N . ARG A 1 71 ? 1.845 -2.729 3.920 1.00 98.44 71 ARG A N 1
ATOM 595 C CA . ARG A 1 71 ? 0.624 -3.503 3.637 1.00 98.44 71 ARG A CA 1
ATOM 596 C C . ARG A 1 71 ? 0.173 -4.335 4.834 1.00 98.44 71 ARG A C 1
ATOM 598 O O . ARG A 1 71 ? -1.023 -4.370 5.115 1.00 98.44 71 ARG A O 1
ATOM 605 N N . ALA A 1 72 ? 1.101 -4.964 5.552 1.00 98.62 72 ALA A N 1
ATOM 606 C CA . ALA A 1 72 ? 0.792 -5.707 6.771 1.00 98.62 72 ALA A CA 1
ATOM 607 C C . ALA A 1 72 ? 0.243 -4.777 7.866 1.00 98.62 72 ALA A C 1
ATOM 609 O O . ALA A 1 72 ? -0.769 -5.088 8.495 1.00 98.62 72 ALA A O 1
ATOM 610 N N . GLN A 1 73 ? 0.854 -3.600 8.045 1.00 98.50 73 GLN A N 1
ATOM 611 C CA . GLN A 1 73 ? 0.365 -2.590 8.985 1.00 98.50 73 GLN A CA 1
ATOM 612 C C . GLN A 1 73 ? -1.019 -2.058 8.581 1.00 98.50 73 GLN A C 1
ATOM 614 O O . GLN A 1 73 ? -1.917 -1.994 9.417 1.00 98.50 73 GLN A O 1
ATOM 619 N N . GLN A 1 74 ? -1.218 -1.753 7.293 1.00 98.56 74 GLN A N 1
ATOM 620 C CA . GLN A 1 74 ? -2.508 -1.332 6.745 1.00 98.56 74 GLN A CA 1
ATOM 621 C C . GLN A 1 74 ? -3.587 -2.382 7.027 1.00 98.56 74 GLN A C 1
ATOM 623 O O . GLN A 1 74 ? -4.679 -2.034 7.470 1.00 98.56 74 GLN A O 1
ATOM 628 N N . GLN A 1 75 ? -3.296 -3.662 6.773 1.00 98.62 75 GLN A N 1
ATOM 629 C CA . GLN A 1 75 ? -4.239 -4.753 7.002 1.00 98.62 75 GLN A CA 1
ATOM 630 C C . GLN A 1 75 ? -4.607 -4.868 8.482 1.00 98.62 75 GLN A C 1
ATOM 632 O O . GLN A 1 75 ? -5.791 -4.954 8.796 1.00 98.62 75 GLN A O 1
ATOM 637 N N . LYS A 1 76 ? -3.615 -4.827 9.381 1.00 98.56 76 LYS A N 1
ATOM 638 C CA . LYS A 1 76 ? -3.838 -4.873 10.831 1.00 98.56 76 LYS A CA 1
ATOM 639 C C . LYS A 1 76 ? -4.783 -3.754 11.288 1.00 98.56 76 LYS A C 1
ATOM 641 O O . LYS A 1 76 ? -5.800 -4.051 11.906 1.00 98.56 76 LYS A O 1
ATOM 646 N N . LEU A 1 77 ? -4.481 -2.504 10.931 1.00 98.50 77 LEU A N 1
ATOM 647 C CA . LEU A 1 77 ? -5.296 -1.339 11.301 1.00 98.50 77 LEU A CA 1
ATOM 648 C C . LEU A 1 77 ? -6.688 -1.380 10.660 1.00 98.50 77 LEU A C 1
ATOM 650 O O . LEU A 1 77 ? -7.677 -1.025 11.288 1.00 98.50 77 LEU A O 1
ATOM 654 N N . SER A 1 78 ? -6.789 -1.865 9.418 1.00 98.44 78 SER A N 1
ATOM 655 C CA . SER A 1 78 ? -8.089 -2.031 8.756 1.00 98.44 78 SER A CA 1
ATOM 656 C C . SER A 1 78 ? -8.969 -3.041 9.492 1.00 98.44 78 SER A C 1
ATOM 658 O O . SER A 1 78 ? -10.163 -2.802 9.627 1.00 98.44 78 SER A O 1
ATOM 660 N N . ILE A 1 79 ? -8.398 -4.153 9.971 1.00 98.56 79 ILE A N 1
ATOM 661 C CA . ILE A 1 79 ? -9.129 -5.132 10.787 1.00 98.56 79 ILE A CA 1
ATOM 662 C C . ILE A 1 79 ? -9.604 -4.464 12.077 1.00 98.56 79 ILE A C 1
ATOM 664 O O . ILE A 1 79 ? -10.793 -4.506 12.360 1.00 98.56 79 ILE A O 1
ATOM 668 N N . GLU A 1 80 ? -8.706 -3.797 12.801 1.00 97.88 80 GLU A N 1
ATOM 669 C CA . GLU A 1 80 ? -9.013 -3.108 14.060 1.00 97.88 80 GLU A CA 1
ATOM 670 C C . GLU A 1 80 ? -10.170 -2.110 13.922 1.00 97.88 80 GLU A C 1
ATOM 672 O O . GLU A 1 80 ? -11.136 -2.187 14.676 1.00 97.88 80 GLU A O 1
ATOM 677 N N . VAL A 1 81 ? -10.127 -1.250 12.900 1.00 97.56 81 VAL A N 1
ATOM 678 C CA . VAL A 1 81 ? -11.181 -0.264 12.621 1.00 97.56 81 VAL A CA 1
ATOM 679 C C . VAL A 1 81 ? -12.496 -0.933 12.208 1.00 97.56 81 VAL A C 1
ATOM 681 O O . VAL A 1 81 ? -13.557 -0.550 12.690 1.00 97.56 81 VAL A O 1
ATOM 684 N N . VAL A 1 82 ? -12.458 -1.917 11.301 1.00 97.88 82 VAL A N 1
ATOM 685 C CA . VAL A 1 82 ? -13.677 -2.532 10.737 1.00 97.88 82 VAL A CA 1
ATOM 686 C C . VAL A 1 82 ? -14.376 -3.452 11.736 1.00 97.88 82 VAL A C 1
ATOM 688 O O . VAL A 1 82 ? -15.597 -3.587 11.682 1.00 97.88 82 VAL A O 1
ATOM 691 N N . THR A 1 83 ? -13.631 -4.093 12.638 1.00 97.81 83 THR A N 1
ATOM 692 C CA . THR A 1 83 ? -14.188 -4.994 13.658 1.00 97.81 83 THR A CA 1
ATOM 693 C C . THR A 1 83 ? -14.351 -4.329 15.026 1.00 97.81 83 THR A C 1
ATOM 695 O O . THR A 1 83 ? -14.556 -5.033 16.015 1.00 97.81 83 THR A O 1
ATOM 698 N N . HIS A 1 84 ? -14.231 -3.000 15.103 1.00 96.12 84 HIS A N 1
ATOM 699 C CA . HIS A 1 84 ? -14.377 -2.258 16.351 1.00 96.12 84 HIS A CA 1
ATOM 700 C C . HIS A 1 84 ? -15.806 -2.415 16.924 1.00 96.12 84 HIS A C 1
ATOM 702 O O . HIS A 1 84 ? -16.770 -2.373 16.162 1.00 96.12 84 HIS A O 1
ATOM 708 N N . PRO A 1 85 ? -15.984 -2.606 18.245 1.00 93.06 85 PRO A N 1
ATOM 709 C CA . PRO A 1 85 ? -17.285 -2.934 18.849 1.00 93.06 85 PRO A CA 1
ATOM 710 C C . PRO A 1 85 ? -18.272 -1.762 19.020 1.00 93.06 85 PRO A C 1
ATOM 712 O O . PRO A 1 85 ? -19.377 -1.991 19.514 1.00 93.06 85 PRO A O 1
ATOM 715 N N . PHE A 1 86 ? -17.871 -0.534 18.687 1.00 89.06 86 PHE A N 1
ATOM 716 C CA . PHE A 1 86 ? -18.688 0.683 18.815 1.00 89.06 86 PHE A CA 1
ATOM 717 C C . PHE A 1 86 ? -19.549 0.911 17.573 1.00 89.06 86 PHE A C 1
ATOM 719 O O . PHE A 1 86 ? -20.760 1.183 17.736 1.00 89.06 86 PHE A O 1
#

Nearest PDB structures (foldseek):
  7zxm-assembly1_A  TM=4.631E-01  e=4.080E+00  Homo sapiens

Sequence (86 aa):
MARAYDFPE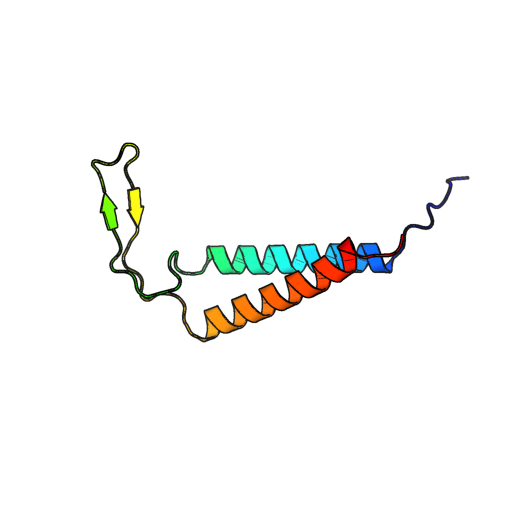DLLTAQEELHQVVHALKTLYDRLPWSVEPHPGFNDPEYWRPRKRPATDGWTEEDRAEVQRLRAQQQKLSIEVVTHPF

Organism: Streptomyces melanosporofaciens (NCBI:txid67327)

pLDDT: mean 93.83, std 10.33, range [42.53, 98.69]

Radius of gyration: 19.82 Å; Cα contacts (8 Å, |Δi|>4): 70; chains: 1; bounding box: 39×29×60 Å

Foldseek 3Di:
DDPPDPDPPVLVVLVVVLVVLVVVLVVLCVPFAPAQAFDCWDFDCPPPDTDTDHTDRHDDPVSVVVNVVSVVSNVVSVCCNVVPPD

Solvent-accessible surface area (backbone atoms only — not comparable to full-atom values): 5143 Å² total; per-residue (Å²): 132,83,80,80,75,88,68,60,65,66,54,52,50,40,50,51,52,36,52,52,41,52,53,52,50,50,56,49,58,73,74,45,61,96,40,66,56,66,40,85,43,51,76,41,72,88,44,102,64,67,47,75,47,74,60,43,79,28,51,52,71,66,55,50,50,52,52,51,53,45,50,53,51,38,51,52,33,49,50,55,55,75,69,50,91,126

Mean predicted aligned error: 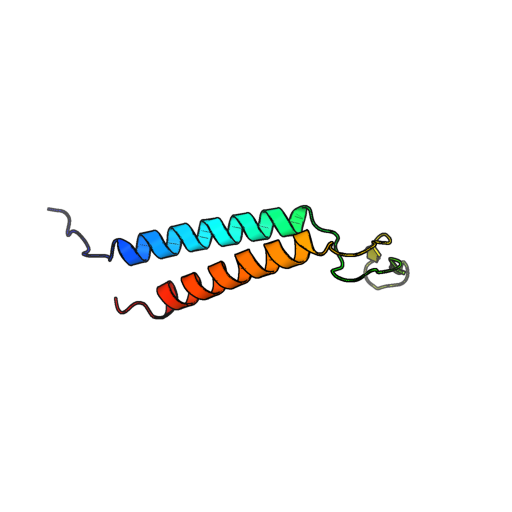5.04 Å